Protein AF-A0A2N8NC04-F1 (afdb_monomer_lite)

Radius of gyration: 15.78 Å; chains: 1; bounding box: 38×26×49 Å

Foldseek 3Di:
DDDPPDDQDPWAAQLLCVLLVLCVVVVHQLVRLCVQLVNPSVQNVCSVQQQHHCDLSNLVSNCRRRVPHSVVSVVSSVSNVVNLVVVPVDPLSSNLCNHGSDRVPDPPDDDPPVNSDDD

Sequence (119 aa):
METKKEYLSPVVIHPGYNVREWLEENEMTAAELARRSGLPEASIRRIADGWEDITPAVAAALERATNMPADFLLRAQQLYEEDLERLYDDKSARHFARLTGQVWIMRGRPVPKAELAPA

Structure (mmCIF, N/CA/C/O backbone):
data_AF-A0A2N8NC04-F1
#
_entry.id   AF-A0A2N8NC04-F1
#
loop_
_atom_site.group_PDB
_atom_site.id
_atom_site.type_symbol
_atom_site.label_atom_id
_atom_site.label_alt_id
_atom_site.label_comp_id
_atom_site.label_asym_id
_atom_site.label_entity_id
_atom_site.label_seq_id
_atom_site.pdbx_PDB_ins_code
_atom_site.Cartn_x
_atom_site.Cartn_y
_atom_site.Cartn_z
_atom_site.occupancy
_atom_site.B_iso_or_equiv
_atom_site.auth_seq_id
_atom_site.auth_comp_id
_atom_site.auth_asym_id
_atom_site.auth_atom_id
_atom_site.pdbx_PDB_model_num
ATOM 1 N N . MET A 1 1 ? -13.545 8.573 -35.946 1.00 49.28 1 MET A N 1
ATOM 2 C CA . MET A 1 1 ? -13.424 7.918 -34.629 1.00 49.28 1 MET A CA 1
ATOM 3 C C . MET A 1 1 ? -12.050 8.252 -34.104 1.00 49.28 1 MET A C 1
ATOM 5 O O . MET A 1 1 ? -11.071 7.946 -34.771 1.00 49.28 1 MET A O 1
ATOM 9 N N . GLU A 1 2 ? -11.985 8.981 -32.999 1.00 60.09 2 GLU A N 1
ATOM 10 C CA . GLU A 1 2 ? -10.723 9.360 -32.375 1.00 60.09 2 GLU A CA 1
ATOM 11 C C . GLU A 1 2 ? -10.144 8.111 -31.703 1.00 60.09 2 GLU A C 1
ATOM 13 O O . GLU A 1 2 ? -10.749 7.541 -30.796 1.00 60.09 2 GLU A O 1
ATOM 18 N N . THR A 1 3 ? -9.024 7.606 -32.214 1.00 58.06 3 THR A N 1
ATOM 19 C CA . THR A 1 3 ? -8.304 6.501 -31.582 1.00 58.06 3 THR A CA 1
ATOM 20 C C . THR A 1 3 ? -7.738 7.028 -30.270 1.00 58.06 3 THR A C 1
ATOM 22 O O . THR A 1 3 ? -6.753 7.771 -30.282 1.00 58.06 3 THR A O 1
ATOM 25 N N . LYS A 1 4 ? -8.379 6.696 -29.145 1.00 65.94 4 LYS A N 1
ATOM 26 C CA . LYS A 1 4 ? -7.853 6.999 -27.813 1.00 65.94 4 LYS A CA 1
ATOM 27 C C . LYS A 1 4 ? -6.456 6.383 -27.732 1.00 65.94 4 LYS A C 1
ATOM 29 O O . LYS A 1 4 ? -6.327 5.163 -27.767 1.00 65.94 4 LYS A O 1
ATOM 34 N N . LYS A 1 5 ? -5.414 7.216 -27.701 1.00 69.19 5 LYS A N 1
ATOM 35 C CA . LYS A 1 5 ? -4.052 6.731 -27.468 1.00 69.19 5 LYS A CA 1
ATOM 36 C C . LYS A 1 5 ? -4.030 6.107 -26.077 1.00 69.19 5 LYS A C 1
ATOM 38 O O . LYS A 1 5 ? -4.391 6.775 -25.108 1.00 69.19 5 LYS A O 1
ATOM 43 N N . GLU A 1 6 ? -3.652 4.838 -25.992 1.00 76.56 6 GLU A N 1
ATOM 44 C CA . GLU A 1 6 ? -3.378 4.207 -24.706 1.00 76.56 6 GLU A CA 1
ATOM 45 C C . GLU A 1 6 ? -2.183 4.918 -24.070 1.00 76.56 6 GLU A C 1
ATOM 47 O O . GLU A 1 6 ? -1.135 5.098 -24.694 1.00 76.56 6 GLU A O 1
ATOM 52 N N . TYR A 1 7 ? -2.380 5.405 -22.849 1.00 77.56 7 TYR A N 1
ATOM 53 C CA . TYR A 1 7 ? -1.307 5.975 -22.053 1.00 77.56 7 TYR A CA 1
ATOM 54 C C . TYR A 1 7 ? -0.605 4.836 -21.320 1.00 77.56 7 TYR A C 1
ATOM 56 O O . TYR A 1 7 ? -1.251 4.095 -20.585 1.00 77.56 7 TYR A O 1
ATOM 64 N N . LEU A 1 8 ? 0.707 4.719 -21.513 1.00 80.94 8 LEU A N 1
ATOM 65 C CA . LEU A 1 8 ? 1.559 3.775 -20.797 1.00 80.94 8 LEU A CA 1
ATOM 66 C C . LEU A 1 8 ? 2.469 4.566 -19.860 1.00 80.94 8 LEU A C 1
ATOM 68 O O . LEU A 1 8 ? 3.195 5.456 -20.312 1.00 80.94 8 LEU A O 1
ATOM 72 N N . SER A 1 9 ? 2.434 4.251 -18.567 1.00 80.19 9 SER A N 1
ATOM 73 C CA . SER A 1 9 ? 3.237 4.960 -17.571 1.00 80.19 9 SER A CA 1
ATOM 74 C C . SER A 1 9 ? 4.741 4.713 -17.794 1.00 80.19 9 SER A C 1
ATOM 76 O O . SER A 1 9 ? 5.166 3.579 -18.011 1.00 80.19 9 SER A O 1
ATOM 78 N N . PRO A 1 10 ? 5.620 5.721 -17.732 1.00 82.31 10 PRO A N 1
ATOM 79 C CA . PRO A 1 10 ? 7.064 5.482 -17.783 1.00 82.31 10 PRO A CA 1
ATOM 80 C C . PRO A 1 10 ? 7.630 4.944 -16.456 1.00 82.31 10 PRO A C 1
ATOM 82 O O . PRO A 1 10 ? 8.809 4.605 -16.396 1.00 82.31 10 PRO A O 1
ATOM 85 N N . VAL A 1 11 ? 6.818 4.898 -15.396 1.00 80.81 11 VAL A N 1
ATOM 86 C CA . VAL A 1 11 ? 7.218 4.515 -14.036 1.00 80.81 11 VAL A CA 1
ATOM 87 C C . VAL A 1 11 ? 6.205 3.558 -13.421 1.00 80.81 11 VAL A C 1
ATOM 89 O O . VAL A 1 11 ? 5.036 3.559 -13.794 1.00 80.81 11 VAL A O 1
ATOM 92 N N . VAL A 1 12 ? 6.644 2.775 -12.441 1.00 84.81 12 VAL A N 1
ATOM 93 C CA . VAL A 1 12 ? 5.764 1.910 -11.653 1.00 84.81 12 VAL A CA 1
ATOM 94 C C . VAL A 1 12 ? 5.361 2.639 -10.369 1.00 84.81 12 VAL A C 1
ATOM 96 O O . VAL A 1 12 ? 6.229 3.129 -9.644 1.00 84.81 12 VAL A O 1
ATOM 99 N N . ILE A 1 13 ? 4.061 2.701 -10.072 1.00 88.31 13 ILE A N 1
ATOM 100 C CA . ILE A 1 13 ? 3.524 3.354 -8.868 1.00 88.31 13 ILE A CA 1
ATOM 101 C C . ILE A 1 13 ? 2.707 2.336 -8.076 1.00 88.31 13 ILE A C 1
ATOM 103 O O . ILE A 1 13 ? 1.652 1.906 -8.528 1.00 88.31 13 ILE A O 1
ATOM 107 N N . HIS A 1 14 ? 3.188 1.957 -6.891 1.00 93.31 14 HIS A N 1
ATOM 108 C CA . HIS A 1 14 ? 2.452 1.056 -6.006 1.00 93.31 14 HIS A CA 1
ATOM 109 C C . HIS A 1 14 ? 1.221 1.775 -5.414 1.00 93.31 14 HIS A C 1
ATOM 111 O O . HIS A 1 14 ? 1.356 2.905 -4.930 1.00 93.31 14 HIS A O 1
ATOM 117 N N . PRO A 1 15 ? 0.028 1.148 -5.376 1.00 95.19 15 PRO A N 1
ATOM 118 C CA . PRO A 1 15 ? -1.200 1.795 -4.895 1.00 95.19 15 PRO A CA 1
ATOM 119 C C . PRO A 1 15 ? -1.173 2.128 -3.399 1.00 95.19 15 PRO A C 1
ATOM 121 O O . PRO A 1 15 ? -1.953 2.955 -2.935 1.00 95.19 15 PRO A O 1
ATOM 124 N N . GLY A 1 16 ? -0.237 1.544 -2.657 1.00 95.75 16 GLY A N 1
ATOM 125 C CA . GLY A 1 16 ? 0.128 1.925 -1.296 1.00 95.75 16 GLY A CA 1
ATOM 126 C C . GLY A 1 16 ? 0.459 3.405 -1.105 1.00 95.75 16 GLY A C 1
ATOM 127 O O . GLY A 1 16 ? 0.222 3.937 -0.024 1.00 95.75 16 GLY A O 1
ATOM 128 N N . TYR A 1 17 ? 0.896 4.097 -2.164 1.00 95.19 17 TYR A N 1
ATOM 129 C CA . TYR A 1 17 ? 1.041 5.552 -2.149 1.00 95.19 17 TYR A CA 1
ATOM 130 C C . TYR A 1 17 ? -0.273 6.255 -1.768 1.00 95.19 17 TYR A C 1
ATOM 132 O O . TYR A 1 17 ? -0.254 7.151 -0.936 1.00 95.19 17 TYR A O 1
ATOM 140 N N . ASN A 1 18 ? -1.426 5.778 -2.255 1.00 96.62 18 ASN A N 1
ATOM 141 C CA . ASN A 1 18 ? -2.736 6.327 -1.876 1.00 96.62 18 ASN A CA 1
ATOM 142 C C . ASN A 1 18 ? -3.024 6.148 -0.376 1.00 96.62 18 ASN A C 1
ATOM 144 O O . ASN A 1 18 ? -3.641 7.004 0.247 1.00 96.62 18 ASN A O 1
ATOM 148 N N . VAL A 1 19 ? -2.576 5.036 0.217 1.00 97.44 19 VAL A N 1
ATOM 149 C CA . VAL A 1 19 ? -2.732 4.785 1.659 1.00 97.44 19 VAL A CA 1
ATOM 150 C C . VAL A 1 19 ? -1.840 5.724 2.466 1.00 97.44 19 VAL A C 1
ATOM 152 O O . VAL A 1 19 ? -2.279 6.236 3.493 1.00 97.44 19 VAL A O 1
ATOM 155 N N . ARG A 1 20 ? -0.610 5.974 2.001 1.00 97.38 20 ARG A N 1
ATOM 156 C CA . ARG A 1 20 ? 0.307 6.930 2.628 1.00 97.38 20 ARG A CA 1
ATOM 157 C C . ARG A 1 20 ? -0.232 8.357 2.565 1.00 97.38 20 ARG A C 1
ATOM 159 O O . ARG A 1 20 ? -0.345 8.979 3.612 1.00 97.38 20 ARG A O 1
ATOM 166 N N . GLU A 1 21 ? -0.610 8.828 1.379 1.00 97.31 21 GLU A N 1
ATOM 167 C CA . GLU A 1 21 ? -1.190 10.165 1.190 1.00 97.31 21 GLU A CA 1
ATOM 168 C C . GLU A 1 21 ? -2.415 10.348 2.087 1.00 97.31 21 GLU A C 1
ATOM 170 O O . GLU A 1 21 ? -2.501 11.321 2.823 1.00 97.31 21 GLU A O 1
ATOM 175 N N . TRP A 1 22 ? -3.309 9.355 2.142 1.00 97.94 22 TRP A N 1
ATOM 176 C CA . TRP A 1 22 ? -4.476 9.425 3.018 1.00 97.94 22 TRP A CA 1
ATOM 177 C C . TRP A 1 22 ? -4.100 9.534 4.505 1.00 97.94 22 TRP A C 1
ATOM 179 O O . TRP A 1 22 ? -4.726 10.300 5.238 1.00 97.94 22 TRP A O 1
ATOM 189 N N . LEU A 1 23 ? -3.092 8.785 4.974 1.00 98.31 23 LEU A N 1
ATOM 190 C CA . LEU A 1 23 ? -2.600 8.891 6.355 1.00 98.31 23 LEU A CA 1
ATOM 191 C C . LEU A 1 23 ? -2.045 10.293 6.645 1.00 98.31 23 LEU A C 1
ATOM 193 O O . LEU A 1 23 ? -2.333 10.844 7.705 1.00 98.31 23 LEU A O 1
ATOM 197 N N . GLU A 1 24 ? -1.283 10.864 5.714 1.00 97.94 24 GLU A N 1
ATOM 198 C CA . GLU A 1 24 ? -0.688 12.198 5.839 1.00 97.94 24 GLU A CA 1
ATOM 199 C C . GLU A 1 24 ? -1.757 13.303 5.820 1.00 97.94 24 GLU A C 1
ATOM 201 O O . GLU A 1 24 ? -1.797 14.126 6.733 1.00 97.94 24 GLU A O 1
ATOM 206 N N . GLU A 1 25 ? -2.678 13.274 4.854 1.00 98.12 25 GLU A N 1
ATOM 207 C CA . GLU A 1 25 ? -3.771 14.247 4.706 1.00 98.12 25 GLU A CA 1
ATOM 208 C C . GLU A 1 25 ? -4.735 14.259 5.900 1.00 98.12 25 GLU A C 1
ATOM 210 O O . GLU A 1 25 ? -5.299 15.300 6.236 1.00 98.12 25 GLU A O 1
ATOM 215 N N . ASN A 1 26 ? -4.937 13.106 6.543 1.00 97.62 26 ASN A N 1
ATOM 216 C CA . ASN A 1 26 ? -5.824 12.976 7.701 1.00 97.62 26 ASN A CA 1
ATOM 217 C C . ASN A 1 26 ? -5.080 13.095 9.041 1.00 97.62 26 ASN A C 1
ATOM 219 O O . ASN A 1 26 ? -5.702 12.900 10.086 1.00 97.62 26 ASN A O 1
ATOM 223 N N . GLU A 1 27 ? -3.769 13.368 9.032 1.00 97.88 27 GLU A N 1
ATOM 224 C CA . GLU A 1 27 ? -2.907 13.385 10.227 1.00 97.88 27 GLU A CA 1
ATOM 225 C C . GLU A 1 27 ? -3.045 12.099 11.074 1.00 97.88 27 GLU A C 1
ATOM 227 O 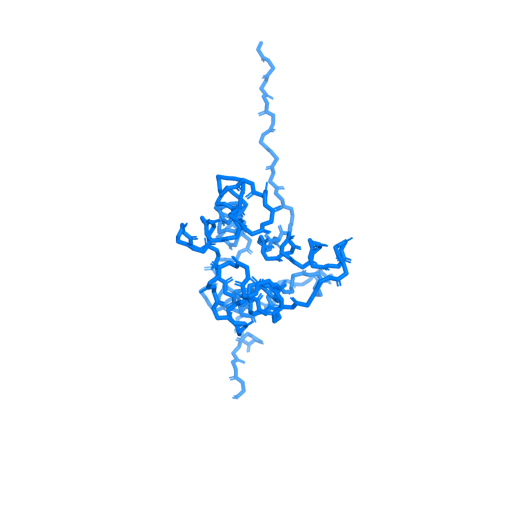O . GLU A 1 27 ? -3.014 12.101 12.309 1.00 97.88 27 GLU A O 1
ATOM 232 N N . MET A 1 28 ? -3.229 10.962 10.400 1.00 97.38 28 MET A N 1
ATOM 233 C CA . MET A 1 28 ? -3.518 9.672 11.011 1.00 97.38 28 MET A CA 1
ATOM 234 C C . MET A 1 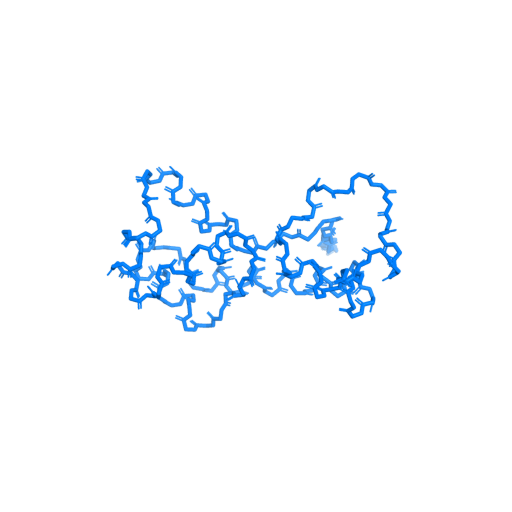28 ? -2.299 8.759 11.040 1.00 97.38 28 MET A C 1
ATOM 236 O O . MET A 1 28 ? -1.511 8.662 10.105 1.00 97.38 28 MET A O 1
ATOM 240 N N . THR A 1 29 ? -2.173 8.002 12.128 1.00 98.38 29 THR A N 1
ATOM 241 C CA . THR A 1 29 ? -1.127 6.982 12.256 1.00 98.38 29 THR A CA 1
ATOM 242 C C . THR A 1 29 ? -1.586 5.643 11.680 1.00 98.38 29 THR A C 1
ATOM 244 O O . THR A 1 29 ? -2.774 5.313 11.709 1.00 98.38 29 THR A O 1
ATOM 247 N N . ALA A 1 30 ? -0.636 4.802 11.254 1.00 98.25 30 ALA A N 1
ATOM 248 C CA . ALA A 1 30 ? -0.927 3.423 10.850 1.00 98.25 30 ALA A CA 1
ATOM 249 C C . ALA A 1 30 ? -1.654 2.628 11.954 1.00 98.25 30 ALA A C 1
ATOM 251 O O . ALA A 1 30 ? -2.535 1.826 11.657 1.00 98.25 30 ALA A O 1
ATOM 252 N N . ALA A 1 31 ? -1.328 2.886 13.227 1.00 98.50 31 ALA A N 1
ATOM 253 C CA . ALA A 1 31 ? -1.978 2.263 14.380 1.00 98.50 31 ALA A CA 1
ATOM 254 C C . ALA A 1 31 ? -3.464 2.633 14.484 1.00 98.50 31 ALA A C 1
ATOM 256 O O . ALA A 1 31 ? -4.300 1.801 14.830 1.00 98.50 31 ALA A O 1
ATOM 257 N N . GLU A 1 32 ? -3.805 3.884 14.185 1.00 98.38 32 GLU A N 1
ATOM 258 C CA . GLU A 1 32 ? -5.194 4.332 14.162 1.00 98.38 32 GLU A CA 1
ATOM 259 C C . GLU A 1 32 ? -5.953 3.734 12.973 1.00 98.38 32 GLU A C 1
ATOM 261 O O . GLU A 1 32 ? -7.051 3.206 13.152 1.00 98.38 32 GLU A O 1
ATOM 266 N N . LEU A 1 33 ? -5.361 3.731 11.775 1.00 98.31 33 LEU A N 1
ATOM 267 C CA . LEU A 1 33 ? -5.993 3.104 10.613 1.00 98.31 33 LEU A CA 1
ATOM 268 C C . LEU A 1 33 ? -6.175 1.585 10.803 1.00 98.31 33 LEU A C 1
ATOM 270 O O . LEU A 1 33 ? -7.176 1.023 10.354 1.00 98.31 33 LEU A O 1
ATOM 274 N N . ALA A 1 34 ? -5.269 0.920 11.527 1.00 98.44 34 ALA A N 1
ATOM 275 C CA . ALA A 1 34 ? -5.387 -0.495 11.890 1.00 98.44 34 ALA A CA 1
ATOM 276 C C . ALA A 1 34 ? -6.645 -0.758 12.716 1.00 98.44 34 ALA A C 1
ATOM 278 O O . ALA A 1 34 ? -7.430 -1.652 12.399 1.00 98.44 34 ALA A O 1
ATOM 279 N N . ARG A 1 35 ? -6.890 0.083 13.730 1.00 98.19 35 ARG A N 1
ATOM 280 C CA . ARG A 1 35 ? -8.093 -0.003 14.568 1.00 98.19 35 ARG A CA 1
ATOM 281 C C . ARG A 1 35 ? -9.381 0.177 13.764 1.00 98.19 35 ARG A C 1
ATOM 283 O O . ARG A 1 35 ? -10.358 -0.505 14.053 1.00 98.19 35 ARG A O 1
ATOM 290 N N . ARG A 1 36 ? -9.387 1.064 12.762 1.00 97.25 36 ARG A N 1
ATOM 291 C CA . ARG A 1 36 ? -10.576 1.341 11.932 1.00 97.25 36 ARG A CA 1
ATOM 292 C C . ARG A 1 36 ? -10.843 0.275 10.870 1.00 97.25 36 ARG A C 1
ATOM 294 O O . ARG A 1 36 ? -11.991 -0.087 10.644 1.00 97.25 36 ARG A O 1
ATOM 301 N N . SER A 1 37 ? -9.794 -0.218 10.215 1.00 97.25 37 SER A N 1
ATOM 302 C CA . SER A 1 37 ? -9.905 -1.184 9.109 1.00 97.25 37 SER A CA 1
ATOM 303 C C . SER A 1 37 ? -9.997 -2.642 9.573 1.00 97.25 37 SER A C 1
ATOM 305 O O . SER A 1 37 ? -10.522 -3.489 8.847 1.00 97.25 37 SER A O 1
ATOM 307 N N . GLY A 1 38 ? -9.488 -2.946 10.773 1.00 97.94 38 GLY A N 1
ATOM 308 C CA . GLY A 1 38 ? -9.294 -4.313 11.260 1.00 97.94 38 GLY A CA 1
ATOM 309 C C . GLY A 1 38 ? -8.062 -5.009 10.669 1.00 97.94 38 GLY A C 1
ATOM 310 O O . GLY A 1 38 ? -7.851 -6.194 10.926 1.00 97.94 38 GLY A O 1
ATOM 311 N N . LEU A 1 39 ? -7.247 -4.299 9.881 1.00 98.31 39 LEU A N 1
ATOM 312 C CA . LEU A 1 39 ? -5.986 -4.815 9.354 1.00 98.31 39 LEU A CA 1
ATOM 313 C C . LEU A 1 39 ? -4.881 -4.746 10.418 1.00 98.31 39 LEU A C 1
ATOM 315 O O . LEU A 1 39 ? -4.875 -3.830 11.244 1.00 98.31 39 LEU A O 1
ATOM 319 N N . PRO A 1 40 ? -3.891 -5.657 10.387 1.00 98.44 40 PRO A N 1
ATOM 320 C CA . PRO A 1 40 ? -2.701 -5.518 11.213 1.00 98.44 40 PRO A CA 1
ATOM 321 C C . PRO A 1 40 ? -1.977 -4.200 10.915 1.00 98.44 40 PRO A C 1
ATOM 323 O O . PRO A 1 40 ? -1.723 -3.869 9.759 1.00 98.44 40 PRO A O 1
ATOM 326 N N . GLU A 1 41 ? -1.543 -3.487 11.952 1.00 98.38 41 GLU A N 1
ATOM 327 C CA . GLU A 1 41 ? -0.777 -2.239 11.810 1.00 98.38 41 GLU A CA 1
ATOM 328 C C . GLU A 1 41 ? 0.483 -2.413 10.947 1.00 98.38 41 GLU A C 1
ATOM 330 O O . GLU A 1 41 ? 0.836 -1.543 10.153 1.00 98.38 41 GLU A O 1
ATOM 335 N N . ALA A 1 42 ? 1.139 -3.572 11.056 1.00 96.44 42 ALA A N 1
ATOM 336 C CA . ALA A 1 42 ? 2.285 -3.919 10.222 1.00 96.44 42 ALA A CA 1
ATOM 337 C C . ALA A 1 42 ? 1.919 -4.068 8.735 1.00 96.44 42 ALA A C 1
ATOM 339 O O . ALA A 1 42 ? 2.728 -3.706 7.889 1.00 96.44 42 ALA A O 1
ATOM 340 N N . SER A 1 43 ? 0.720 -4.570 8.420 1.00 96.81 43 SER A N 1
ATOM 341 C CA . SER A 1 43 ? 0.229 -4.665 7.038 1.00 96.81 43 SER A CA 1
ATOM 342 C C . SER A 1 43 ? -0.025 -3.269 6.473 1.00 96.81 43 SER A C 1
ATOM 344 O O . SER A 1 43 ? 0.494 -2.950 5.413 1.00 96.81 43 SER A O 1
ATOM 346 N N . ILE A 1 44 ? -0.674 -2.373 7.228 1.00 98.19 44 ILE A N 1
ATOM 347 C CA . ILE A 1 44 ? -0.871 -0.976 6.797 1.00 98.19 44 ILE A CA 1
ATOM 348 C C . ILE A 1 44 ? 0.456 -0.273 6.516 1.00 98.19 44 ILE A C 1
ATOM 350 O O . ILE A 1 44 ? 0.574 0.388 5.489 1.00 98.19 44 ILE A O 1
ATOM 354 N N . ARG A 1 45 ? 1.459 -0.429 7.394 1.00 95.06 45 ARG A N 1
ATOM 355 C CA . ARG A 1 45 ? 2.799 0.130 7.153 1.00 95.06 45 ARG A CA 1
ATOM 356 C C . ARG A 1 45 ? 3.409 -0.416 5.868 1.00 95.06 45 ARG A C 1
ATOM 358 O O . ARG A 1 45 ? 3.790 0.364 5.011 1.00 95.06 45 ARG A O 1
ATOM 365 N N . ARG A 1 46 ? 3.439 -1.742 5.705 1.00 93.06 46 ARG A N 1
ATOM 366 C CA . ARG A 1 46 ? 4.007 -2.371 4.506 1.00 93.06 46 ARG A CA 1
ATOM 367 C C . ARG A 1 46 ? 3.271 -1.973 3.235 1.00 93.06 46 ARG A C 1
ATOM 369 O O . ARG A 1 46 ? 3.927 -1.725 2.235 1.00 93.06 46 ARG A O 1
ATOM 376 N N . ILE A 1 47 ? 1.946 -1.856 3.269 1.00 95.44 47 ILE A N 1
ATOM 377 C CA . ILE A 1 47 ? 1.166 -1.356 2.136 1.00 95.44 47 ILE A CA 1
ATOM 378 C C . ILE A 1 47 ? 1.569 0.087 1.836 1.00 95.44 47 ILE A C 1
ATOM 380 O O . ILE A 1 47 ? 1.939 0.374 0.704 1.00 95.44 47 ILE A O 1
ATOM 384 N N . ALA A 1 48 ? 1.558 0.980 2.832 1.00 94.81 48 ALA A N 1
ATOM 385 C CA . ALA A 1 48 ? 1.943 2.385 2.663 1.00 94.81 48 ALA A CA 1
ATOM 386 C C . ALA A 1 48 ? 3.390 2.548 2.160 1.00 94.81 48 ALA A C 1
ATOM 388 O O . ALA A 1 48 ? 3.683 3.477 1.409 1.00 94.81 48 ALA A O 1
ATOM 389 N N . ASP A 1 49 ? 4.275 1.621 2.530 1.00 88.44 49 ASP A N 1
ATOM 390 C CA . ASP A 1 49 ? 5.667 1.543 2.078 1.00 88.44 49 ASP A CA 1
ATOM 391 C C . ASP A 1 49 ? 5.850 0.854 0.722 1.00 88.44 49 ASP A C 1
ATOM 393 O O . ASP A 1 49 ? 6.928 0.917 0.135 1.00 88.44 49 ASP A O 1
ATOM 397 N N . GLY A 1 50 ? 4.782 0.269 0.184 1.00 87.19 50 GLY A N 1
ATOM 398 C CA . GLY A 1 50 ? 4.765 -0.421 -1.098 1.00 87.19 50 GLY A CA 1
ATOM 399 C C . GLY A 1 50 ? 5.443 -1.785 -1.094 1.00 87.19 50 GLY A C 1
ATOM 400 O O . GLY A 1 50 ? 5.950 -2.199 -2.128 1.00 87.19 50 GLY A O 1
ATOM 401 N N . TRP A 1 51 ? 5.484 -2.444 0.066 1.00 87.31 51 TRP A N 1
ATOM 402 C CA . TRP A 1 51 ? 6.059 -3.775 0.296 1.00 87.31 51 TRP A CA 1
ATOM 403 C C . TRP A 1 51 ? 5.004 -4.888 0.336 1.00 87.31 51 TRP A C 1
ATOM 405 O O . TRP A 1 51 ? 5.347 -6.069 0.368 1.00 87.31 51 TRP A O 1
ATOM 415 N N . GLU A 1 52 ? 3.725 -4.525 0.421 1.00 91.75 52 GLU A N 1
ATOM 416 C CA . GLU A 1 52 ? 2.599 -5.454 0.476 1.00 91.75 52 GLU A CA 1
ATOM 417 C C . GLU A 1 52 ? 1.498 -4.981 -0.475 1.00 91.75 52 GLU A C 1
ATOM 419 O O . GLU A 1 52 ? 1.055 -3.833 -0.399 1.00 91.75 52 GLU A O 1
ATOM 424 N N . ASP A 1 53 ? 1.067 -5.889 -1.350 1.00 95.06 53 ASP A N 1
ATOM 425 C CA . ASP A 1 53 ? 0.038 -5.640 -2.355 1.00 95.06 53 ASP A CA 1
ATOM 426 C C . ASP A 1 53 ? -1.344 -5.419 -1.719 1.00 95.06 53 ASP A C 1
ATOM 428 O O . ASP A 1 53 ? -1.694 -5.987 -0.676 1.00 95.06 53 ASP A O 1
ATOM 432 N N . ILE A 1 54 ? -2.193 -4.651 -2.403 1.00 97.62 54 ILE A N 1
ATOM 433 C CA . ILE A 1 54 ? -3.588 -4.468 -1.997 1.00 97.62 54 ILE A CA 1
ATOM 434 C C . ILE A 1 54 ? -4.448 -5.593 -2.588 1.00 97.62 54 ILE A C 1
ATOM 436 O O . ILE A 1 54 ? -4.894 -5.540 -3.731 1.00 97.62 54 ILE A O 1
ATOM 440 N N . THR A 1 55 ? -4.723 -6.617 -1.779 1.00 98.25 55 THR A N 1
ATOM 441 C CA . THR A 1 55 ? -5.666 -7.698 -2.129 1.00 98.25 55 THR A CA 1
ATOM 442 C C . THR A 1 55 ? -7.132 -7.238 -2.034 1.00 98.25 55 THR A C 1
ATOM 444 O O . THR A 1 55 ? -7.414 -6.253 -1.350 1.00 98.25 55 THR A O 1
ATOM 447 N N . PRO A 1 56 ? -8.116 -7.969 -2.605 1.00 98.62 56 PRO A N 1
ATOM 448 C CA . PRO A 1 56 ? -9.539 -7.626 -2.465 1.00 98.62 56 PRO A CA 1
ATOM 449 C C . PRO A 1 56 ? -10.018 -7.497 -1.013 1.00 98.62 56 PRO A C 1
ATOM 451 O O . PRO A 1 56 ? -10.789 -6.596 -0.685 1.00 98.62 56 PRO A O 1
ATOM 454 N N . ALA A 1 57 ? -9.527 -8.361 -0.120 1.00 98.44 57 ALA A N 1
ATOM 455 C CA . ALA A 1 57 ? -9.861 -8.298 1.301 1.00 98.44 57 ALA A CA 1
ATOM 456 C C . ALA A 1 57 ? -9.293 -7.032 1.967 1.00 98.44 57 ALA A C 1
ATOM 458 O O . ALA A 1 57 ? -9.980 -6.391 2.765 1.00 98.44 57 ALA A O 1
ATOM 459 N N . VAL A 1 58 ? -8.061 -6.657 1.609 1.00 98.56 58 VAL A N 1
ATOM 460 C CA . VAL A 1 58 ? -7.405 -5.429 2.079 1.00 98.56 58 VAL A CA 1
ATOM 461 C C . VAL A 1 58 ? -8.115 -4.194 1.525 1.00 98.56 58 VAL A C 1
ATOM 463 O O . VAL A 1 58 ? -8.426 -3.294 2.298 1.00 98.56 58 VAL A O 1
ATOM 466 N N . ALA A 1 59 ? -8.445 -4.164 0.231 1.00 98.69 59 ALA A N 1
ATOM 467 C CA . ALA A 1 59 ? -9.165 -3.059 -0.404 1.00 98.69 59 ALA A CA 1
ATOM 468 C C . ALA A 1 59 ? -10.517 -2.800 0.275 1.00 98.69 59 ALA A C 1
ATOM 470 O O . ALA A 1 59 ? -10.809 -1.668 0.648 1.00 98.69 59 ALA A O 1
ATOM 471 N N . ALA A 1 60 ? -11.301 -3.854 0.530 1.00 98.75 60 ALA A N 1
ATOM 472 C CA . ALA A 1 60 ? -12.571 -3.736 1.244 1.00 98.75 60 ALA A CA 1
ATOM 473 C C . ALA A 1 60 ? -12.391 -3.244 2.693 1.00 98.75 60 ALA A C 1
ATOM 475 O O . ALA A 1 60 ? -13.245 -2.535 3.226 1.00 98.75 60 ALA A O 1
ATOM 476 N N . ALA A 1 61 ? -11.305 -3.636 3.368 1.00 98.62 61 ALA A N 1
ATOM 477 C CA . ALA A 1 61 ? -11.000 -3.167 4.719 1.00 98.62 61 ALA A CA 1
ATOM 478 C C . ALA A 1 61 ? -10.572 -1.696 4.756 1.00 98.62 61 ALA A C 1
ATOM 480 O O . ALA A 1 61 ? -10.999 -0.962 5.648 1.00 98.62 61 ALA A O 1
ATOM 481 N N . LEU A 1 62 ? -9.773 -1.266 3.778 1.00 98.56 62 LEU A N 1
ATOM 482 C CA . LEU A 1 62 ? -9.389 0.130 3.607 1.00 98.56 62 LEU A CA 1
ATOM 483 C C . LEU A 1 62 ? -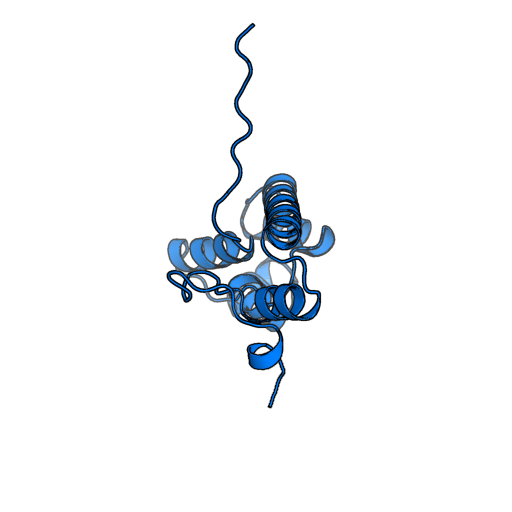10.605 0.989 3.263 1.00 98.56 62 LEU A C 1
ATOM 485 O O . LEU A 1 62 ? -10.811 1.993 3.930 1.00 98.56 62 LEU A O 1
ATOM 489 N N . GLU A 1 63 ? -11.460 0.564 2.331 1.00 98.56 63 GLU A N 1
ATOM 490 C CA . GLU A 1 63 ? -12.677 1.294 1.947 1.00 98.56 63 GLU A CA 1
ATOM 491 C C . GLU A 1 63 ? -13.563 1.622 3.154 1.00 98.56 63 GLU A C 1
ATOM 493 O O . GLU A 1 63 ? -13.951 2.774 3.344 1.00 98.56 63 GLU A O 1
ATOM 498 N N . ARG A 1 64 ? -13.805 0.645 4.039 1.00 97.75 64 ARG A N 1
ATOM 499 C CA . ARG A 1 64 ? -14.581 0.866 5.273 1.00 97.75 64 ARG A CA 1
ATOM 500 C C . ARG A 1 64 ? -13.959 1.899 6.216 1.00 97.75 64 ARG A C 1
ATOM 502 O O . ARG A 1 64 ? -14.683 2.504 7.000 1.00 97.75 64 ARG A O 1
ATOM 509 N N . ALA A 1 65 ? -12.638 2.065 6.186 1.00 97.94 65 ALA A N 1
ATOM 510 C CA . ALA A 1 65 ? -11.905 2.927 7.109 1.00 97.94 65 ALA A CA 1
ATOM 511 C C . ALA A 1 65 ? -11.564 4.311 6.532 1.00 97.94 65 ALA A C 1
ATOM 513 O O . ALA A 1 65 ? -11.421 5.260 7.303 1.00 97.94 65 ALA A O 1
ATOM 514 N N . THR A 1 66 ? -11.419 4.416 5.209 1.00 97.38 66 THR A N 1
ATOM 515 C CA . THR A 1 66 ? -10.911 5.608 4.510 1.00 97.38 66 THR A CA 1
ATOM 516 C C . THR A 1 66 ? -11.908 6.224 3.537 1.00 97.38 66 THR A C 1
ATOM 518 O O . THR A 1 66 ? -11.694 7.349 3.089 1.00 97.38 66 THR A O 1
ATOM 521 N N . ASN A 1 67 ? -12.982 5.502 3.196 1.00 97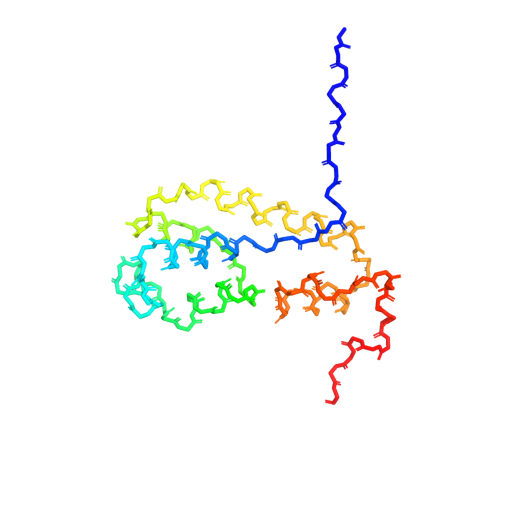.31 67 ASN A N 1
ATOM 522 C CA . ASN A 1 67 ? -13.929 5.846 2.136 1.00 97.31 67 ASN A CA 1
ATOM 523 C C . ASN A 1 67 ? -13.301 5.907 0.723 1.00 97.31 67 ASN A C 1
ATOM 525 O O . ASN A 1 67 ? -13.940 6.382 -0.216 1.00 97.31 67 ASN A O 1
ATOM 529 N N . MET A 1 68 ? -12.063 5.420 0.547 1.00 97.50 68 MET A N 1
ATOM 530 C CA . MET A 1 68 ? -11.482 5.186 -0.779 1.00 97.50 68 MET A CA 1
ATOM 531 C C . MET A 1 68 ? -12.149 3.957 -1.410 1.00 97.50 68 MET A C 1
ATOM 533 O O . MET A 1 68 ? -12.080 2.889 -0.800 1.00 97.50 68 MET A O 1
ATOM 537 N N . PRO A 1 69 ? -12.746 4.055 -2.613 1.00 98.56 69 PRO A N 1
ATOM 538 C CA . PRO A 1 69 ? -13.430 2.917 -3.217 1.00 98.56 69 PRO A CA 1
ATOM 539 C C . PRO A 1 69 ? -12.500 1.711 -3.393 1.00 98.56 69 PRO A C 1
ATOM 541 O O . PRO A 1 69 ? -11.389 1.848 -3.916 1.00 98.56 69 PRO A O 1
ATOM 544 N N . ALA A 1 70 ? -12.961 0.518 -3.018 1.00 98.50 70 ALA A N 1
ATOM 545 C CA . ALA A 1 70 ? -12.173 -0.707 -3.151 1.00 98.50 70 ALA A CA 1
ATOM 546 C C . ALA A 1 70 ? -11.792 -0.967 -4.619 1.00 98.50 70 ALA A C 1
ATOM 548 O O . ALA A 1 70 ? -10.642 -1.288 -4.919 1.00 98.50 70 ALA A O 1
ATOM 549 N N . ASP A 1 71 ? -12.724 -0.724 -5.545 1.00 98.38 71 ASP A N 1
ATOM 550 C CA . ASP A 1 71 ? -12.501 -0.857 -6.989 1.00 98.38 71 ASP A CA 1
ATOM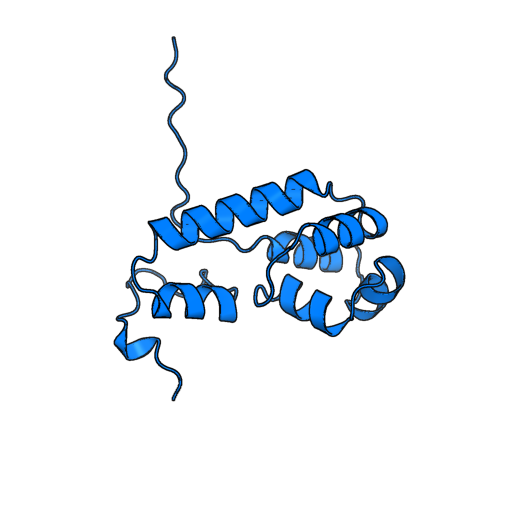 551 C C . ASP A 1 71 ? -11.420 0.096 -7.515 1.00 98.38 71 ASP A C 1
ATOM 553 O O . ASP A 1 71 ? -10.676 -0.250 -8.433 1.00 98.38 71 ASP A O 1
ATOM 557 N N . PHE A 1 72 ? -11.305 1.293 -6.929 1.00 98.25 72 PHE A N 1
ATOM 558 C CA . PHE A 1 72 ? -10.248 2.240 -7.282 1.00 98.25 72 PHE A CA 1
ATOM 559 C C . PHE A 1 72 ? -8.876 1.696 -6.871 1.00 98.25 72 PHE A C 1
ATOM 561 O O . PHE A 1 72 ? -7.961 1.660 -7.695 1.00 98.25 72 PHE A O 1
ATOM 568 N N . LEU A 1 73 ? -8.748 1.212 -5.632 1.00 98.19 73 LEU A N 1
ATOM 569 C CA . LEU A 1 73 ? -7.498 0.640 -5.126 1.00 98.19 73 LEU A CA 1
ATOM 570 C C . LEU A 1 73 ? -7.091 -0.618 -5.904 1.00 98.19 73 LEU A C 1
ATOM 572 O O . LEU A 1 73 ? -5.922 -0.773 -6.249 1.00 98.19 73 LEU A O 1
ATOM 576 N N . LEU A 1 74 ? -8.052 -1.485 -6.234 1.00 98.50 74 LEU A N 1
ATOM 577 C CA . LEU A 1 74 ? -7.802 -2.700 -7.012 1.00 98.50 74 LEU A CA 1
ATOM 578 C C . LEU A 1 74 ? -7.413 -2.394 -8.456 1.00 98.50 74 LEU A C 1
ATOM 580 O O . LEU A 1 74 ? -6.509 -3.028 -8.994 1.00 98.50 74 LEU A O 1
ATOM 584 N N . ARG A 1 75 ? -8.030 -1.386 -9.079 1.00 97.75 75 ARG A N 1
ATOM 585 C CA . ARG A 1 75 ? -7.601 -0.923 -10.401 1.00 97.75 75 ARG A CA 1
ATOM 586 C C . ARG A 1 75 ? -6.185 -0.350 -10.362 1.00 97.75 75 ARG A C 1
ATOM 588 O O . ARG A 1 75 ? -5.411 -0.599 -11.278 1.00 97.75 75 ARG A O 1
ATOM 595 N N . ALA A 1 76 ? -5.834 0.394 -9.316 1.00 96.19 76 ALA A N 1
ATOM 596 C CA . ALA A 1 76 ? -4.479 0.907 -9.148 1.00 96.19 76 ALA A CA 1
ATOM 597 C C . ALA A 1 76 ? -3.456 -0.226 -8.924 1.00 96.19 76 ALA A C 1
ATOM 599 O O . ALA A 1 76 ? -2.372 -0.178 -9.499 1.00 96.19 76 ALA A O 1
ATOM 600 N N . GLN A 1 77 ? -3.812 -1.272 -8.167 1.00 97.31 77 GLN A N 1
ATOM 601 C CA . GLN A 1 77 ? -3.001 -2.489 -8.025 1.00 97.31 77 GLN A CA 1
ATOM 602 C C . GLN A 1 77 ? -2.809 -3.207 -9.369 1.00 97.31 77 GLN A C 1
ATOM 604 O O . GLN A 1 77 ? -1.695 -3.601 -9.699 1.00 97.31 77 GLN A O 1
ATOM 609 N N . GLN A 1 78 ? -3.865 -3.327 -10.173 1.00 96.12 78 GLN A N 1
ATOM 610 C CA . GLN A 1 78 ? -3.774 -3.938 -11.498 1.00 96.12 78 GLN A CA 1
ATOM 611 C C . GLN A 1 78 ? -2.806 -3.166 -12.406 1.00 96.12 78 GLN A C 1
ATOM 613 O O . GLN A 1 78 ? -1.920 -3.760 -13.010 1.00 96.12 78 GLN A O 1
ATOM 618 N N . LEU A 1 79 ? -2.934 -1.836 -12.462 1.00 93.62 79 LEU A N 1
ATOM 619 C CA . LEU A 1 79 ? -2.037 -0.987 -13.254 1.00 93.62 79 LEU A CA 1
ATOM 620 C C . LEU A 1 79 ? -0.584 -1.091 -12.773 1.00 93.62 79 LEU A C 1
ATOM 622 O O . LEU A 1 79 ? 0.330 -1.156 -13.589 1.00 93.62 79 LEU A O 1
ATOM 626 N N . TYR A 1 80 ? -0.371 -1.157 -11.457 1.00 92.12 80 TYR A N 1
ATOM 627 C CA . TYR A 1 80 ? 0.944 -1.403 -10.871 1.00 92.12 80 TYR A CA 1
ATOM 628 C C . TYR A 1 80 ? 1.556 -2.722 -11.365 1.00 92.12 80 TYR A C 1
ATOM 630 O O . TYR A 1 80 ? 2.726 -2.753 -11.747 1.00 92.12 80 TYR A O 1
ATOM 638 N N . GLU A 1 81 ? 0.773 -3.799 -11.398 1.00 91.31 81 GLU A N 1
ATOM 639 C CA . GLU A 1 81 ? 1.219 -5.109 -11.880 1.00 91.31 81 GLU A CA 1
ATOM 640 C C . GLU A 1 81 ? 1.506 -5.111 -13.388 1.00 91.31 81 GLU A C 1
ATOM 642 O O . GLU A 1 81 ? 2.546 -5.620 -13.810 1.00 91.31 81 GLU A O 1
ATOM 647 N N . GLU A 1 82 ? 0.648 -4.483 -14.191 1.00 91.44 82 GLU A N 1
ATOM 648 C CA . GLU A 1 82 ? 0.841 -4.326 -15.638 1.00 91.44 82 GLU A CA 1
ATOM 649 C C . GLU A 1 82 ? 2.102 -3.501 -15.951 1.00 91.44 82 GLU A C 1
ATOM 651 O O . GLU A 1 82 ? 2.912 -3.870 -16.809 1.00 91.44 82 GLU A O 1
ATOM 656 N N . ASP A 1 83 ? 2.322 -2.408 -15.216 1.00 88.38 83 ASP A N 1
ATOM 657 C CA . ASP A 1 83 ? 3.510 -1.568 -15.355 1.00 88.38 83 ASP A CA 1
ATOM 658 C C . ASP A 1 83 ? 4.780 -2.301 -14.903 1.00 88.38 83 ASP A C 1
ATOM 660 O O . ASP A 1 83 ? 5.818 -2.175 -15.558 1.00 88.38 83 ASP A O 1
ATOM 664 N N . LEU A 1 84 ? 4.709 -3.106 -13.835 1.00 86.44 84 LEU A N 1
ATOM 665 C CA . LEU A 1 84 ? 5.809 -3.970 -13.402 1.00 86.44 84 LEU A CA 1
ATOM 666 C C . LEU A 1 84 ? 6.218 -4.957 -14.494 1.00 86.44 84 LEU A C 1
ATOM 668 O O . LEU A 1 84 ? 7.408 -5.121 -14.749 1.00 86.44 84 LEU A O 1
ATOM 672 N N . GLU A 1 85 ? 5.254 -5.633 -15.118 1.00 87.50 85 GLU A N 1
ATOM 673 C CA . GLU A 1 85 ? 5.528 -6.610 -16.175 1.00 87.50 85 GLU A CA 1
ATOM 674 C C . GLU A 1 85 ? 6.099 -5.956 -17.427 1.00 87.50 85 GLU A C 1
ATOM 676 O O . GLU A 1 85 ? 7.047 -6.469 -18.022 1.00 87.50 85 GLU A O 1
ATOM 681 N N . ARG A 1 86 ? 5.564 -4.795 -17.803 1.00 86.38 86 ARG A N 1
ATOM 682 C CA . ARG A 1 86 ? 6.009 -4.061 -18.985 1.00 86.38 86 ARG A CA 1
ATOM 683 C C . ARG A 1 86 ? 7.398 -3.445 -18.817 1.00 86.38 86 ARG A C 1
ATOM 685 O O . ARG A 1 86 ? 8.150 -3.386 -19.788 1.00 86.38 86 ARG A O 1
ATOM 692 N N . LEU A 1 87 ? 7.726 -2.936 -17.628 1.00 83.75 87 LEU A N 1
ATOM 693 C CA . LEU A 1 87 ? 8.989 -2.231 -17.372 1.00 83.75 87 LEU A CA 1
ATOM 694 C C . LEU A 1 87 ? 10.110 -3.156 -16.876 1.00 83.75 87 LEU A C 1
ATOM 696 O O . LEU A 1 87 ? 11.284 -2.819 -17.044 1.00 83.75 87 LEU A O 1
ATOM 700 N N . TYR A 1 88 ? 9.779 -4.323 -16.313 1.00 81.56 88 TYR A N 1
ATOM 701 C CA . TYR A 1 88 ? 10.749 -5.264 -15.754 1.00 81.56 88 TYR A CA 1
ATOM 702 C C . TYR A 1 88 ? 10.484 -6.705 -16.225 1.00 81.56 88 TYR A C 1
ATOM 704 O O . TYR A 1 88 ? 9.703 -7.448 -15.637 1.00 81.56 88 TYR A O 1
ATOM 712 N N . ASP A 1 89 ? 11.209 -7.149 -17.253 1.00 76.06 89 ASP A N 1
ATOM 713 C CA . ASP A 1 89 ? 11.099 -8.525 -17.772 1.00 76.06 89 ASP A CA 1
ATOM 714 C C . ASP A 1 89 ? 11.717 -9.564 -16.800 1.00 76.06 89 ASP A C 1
ATOM 716 O O . ASP A 1 89 ? 11.226 -10.682 -16.598 1.00 76.06 89 ASP A O 1
ATOM 720 N N . ASP A 1 90 ? 12.758 -9.161 -16.064 1.00 81.75 90 ASP A N 1
ATOM 721 C CA . ASP A 1 90 ? 13.427 -10.030 -15.100 1.00 81.75 90 ASP A CA 1
ATOM 722 C C . ASP A 1 90 ? 12.613 -10.229 -13.804 1.00 81.75 90 ASP A C 1
ATOM 724 O O . ASP A 1 90 ? 12.135 -9.285 -13.170 1.00 81.75 90 ASP A O 1
ATOM 728 N N . LYS A 1 91 ? 12.473 -11.490 -13.373 1.00 76.31 91 LYS A N 1
ATOM 729 C CA . LYS A 1 91 ? 11.730 -11.849 -12.151 1.00 76.31 91 LYS A CA 1
ATOM 730 C C . LYS A 1 91 ? 12.336 -11.239 -10.884 1.00 76.31 91 LYS A C 1
ATOM 732 O O . LYS A 1 91 ? 11.577 -10.851 -9.999 1.00 76.31 91 LYS A O 1
ATOM 737 N N . SER A 1 92 ? 13.663 -11.145 -10.793 1.00 72.12 92 SER A N 1
ATOM 738 C CA . SER A 1 92 ? 14.337 -10.536 -9.643 1.00 72.12 92 SER A CA 1
ATOM 739 C C . SER A 1 92 ? 14.121 -9.025 -9.631 1.00 72.12 92 SER A C 1
ATOM 741 O O . SER A 1 92 ? 13.834 -8.473 -8.575 1.00 72.12 92 SER A O 1
ATOM 743 N N . ALA A 1 93 ? 14.150 -8.371 -10.797 1.00 71.38 93 ALA A N 1
ATOM 744 C CA . ALA A 1 93 ? 13.824 -6.947 -10.920 1.00 71.38 93 ALA A CA 1
ATOM 745 C C . ALA A 1 93 ? 12.391 -6.636 -10.467 1.00 71.38 93 ALA A C 1
ATOM 747 O O . ALA A 1 93 ? 12.179 -5.727 -9.667 1.00 71.38 93 ALA A O 1
ATOM 748 N N . ARG A 1 94 ? 11.415 -7.446 -10.898 1.00 77.25 94 ARG A N 1
ATOM 749 C CA . ARG A 1 94 ? 10.020 -7.324 -10.442 1.00 77.25 94 ARG A CA 1
ATOM 750 C C . ARG A 1 94 ? 9.872 -7.552 -8.946 1.00 77.25 94 ARG A C 1
ATOM 752 O O . ARG A 1 94 ? 9.153 -6.815 -8.282 1.00 77.25 94 ARG A O 1
ATOM 759 N N . HIS A 1 95 ? 10.529 -8.578 -8.409 1.00 77.56 95 HIS A N 1
ATOM 760 C CA . HIS A 1 95 ? 10.483 -8.861 -6.978 1.00 77.56 95 HIS A CA 1
ATOM 761 C C . HIS A 1 95 ? 11.093 -7.721 -6.155 1.00 77.56 95 HIS A C 1
ATOM 763 O O . HIS A 1 95 ? 10.494 -7.287 -5.179 1.00 77.56 95 HIS A O 1
ATOM 769 N N . PHE A 1 96 ? 12.231 -7.180 -6.587 1.00 71.62 96 PHE A N 1
ATOM 770 C CA . PHE A 1 96 ? 12.864 -6.035 -5.944 1.00 71.62 96 PHE A CA 1
ATOM 771 C C . PHE A 1 96 ? 11.972 -4.787 -5.977 1.00 71.62 96 PHE A C 1
ATOM 773 O O . PHE A 1 96 ? 11.803 -4.128 -4.955 1.00 71.62 96 PHE A O 1
ATOM 780 N N . ALA A 1 97 ? 11.347 -4.491 -7.120 1.00 74.06 97 ALA A N 1
ATOM 781 C CA . ALA A 1 97 ? 10.409 -3.375 -7.242 1.00 74.06 97 ALA A CA 1
ATOM 782 C C . ALA A 1 97 ? 9.182 -3.527 -6.317 1.00 74.06 97 ALA A C 1
ATOM 784 O O . ALA A 1 97 ? 8.698 -2.532 -5.779 1.00 74.06 97 ALA A O 1
ATOM 785 N N . ARG A 1 98 ? 8.720 -4.765 -6.076 1.00 74.94 98 ARG A N 1
ATOM 786 C CA . ARG A 1 98 ? 7.684 -5.084 -5.074 1.00 74.94 98 ARG A CA 1
ATOM 787 C C . ARG A 1 98 ? 8.149 -4.946 -3.631 1.00 74.94 98 ARG A C 1
ATOM 789 O O . ARG A 1 98 ? 7.340 -4.654 -2.769 1.00 74.94 98 ARG A O 1
ATOM 796 N N . LEU A 1 99 ? 9.427 -5.177 -3.345 1.00 70.88 99 LEU A N 1
ATOM 797 C CA . LEU A 1 99 ? 9.949 -5.113 -1.978 1.00 70.88 99 LEU A CA 1
ATOM 798 C C . LEU A 1 99 ? 10.300 -3.705 -1.517 1.00 70.88 99 LEU A C 1
ATOM 800 O O . LEU A 1 99 ? 10.448 -3.500 -0.320 1.00 70.88 99 LEU A O 1
ATOM 804 N N . THR A 1 100 ? 10.512 -2.762 -2.432 1.00 68.44 100 THR A N 1
ATOM 805 C CA . THR A 1 100 ? 10.976 -1.425 -2.052 1.00 68.44 100 THR A CA 1
ATOM 806 C C . THR A 1 100 ? 9.891 -0.370 -2.152 1.00 68.44 100 THR A C 1
ATOM 808 O O . THR A 1 100 ? 10.024 0.655 -1.488 1.00 68.44 100 THR A O 1
ATOM 811 N N . GLY A 1 101 ? 8.862 -0.560 -2.988 1.00 59.12 101 GLY A N 1
ATOM 812 C CA . GLY A 1 101 ? 7.862 0.472 -3.294 1.00 59.12 101 GLY A CA 1
ATOM 813 C C . GLY A 1 101 ? 8.452 1.758 -3.902 1.00 59.12 101 GLY A C 1
ATOM 814 O O . GLY A 1 101 ? 7.726 2.704 -4.205 1.00 59.12 101 GLY A O 1
ATOM 815 N N . GLN A 1 102 ? 9.773 1.812 -4.095 1.00 56.84 102 GLN A N 1
ATOM 816 C CA . GLN A 1 102 ? 10.536 2.980 -4.501 1.00 56.84 102 GLN A CA 1
ATOM 817 C C . GLN A 1 102 ? 11.054 2.773 -5.918 1.00 56.84 102 GLN A C 1
ATOM 819 O O . GLN A 1 102 ? 12.109 2.189 -6.140 1.00 56.84 102 GLN A O 1
ATOM 824 N N . VAL A 1 103 ? 10.323 3.320 -6.887 1.00 51.00 103 VAL A N 1
ATOM 825 C CA . VAL A 1 103 ? 10.786 3.420 -8.283 1.00 51.00 103 VAL A CA 1
ATOM 826 C C . VAL A 1 103 ? 11.201 4.861 -8.637 1.00 51.00 103 VAL A C 1
ATOM 828 O O . VAL A 1 103 ? 11.736 5.126 -9.709 1.00 51.00 103 VAL A O 1
ATOM 831 N N . TRP A 1 104 ? 11.062 5.802 -7.691 1.00 40.19 104 TRP A N 1
ATOM 832 C CA . TRP A 1 104 ? 11.514 7.196 -7.832 1.00 40.19 104 TRP A CA 1
ATOM 833 C C . TRP A 1 104 ? 13.039 7.375 -7.745 1.00 40.19 104 TRP A C 1
ATOM 835 O O . TRP A 1 104 ? 13.565 8.376 -8.236 1.00 40.19 104 TRP A O 1
ATOM 845 N N . ILE A 1 105 ? 13.775 6.406 -7.189 1.00 41.84 105 ILE A N 1
ATOM 846 C CA . ILE A 1 105 ? 15.244 6.417 -7.162 1.00 41.84 105 ILE A CA 1
ATOM 847 C C . ILE A 1 105 ? 15.757 5.439 -8.212 1.00 41.84 105 ILE A C 1
ATOM 849 O O . ILE A 1 105 ? 16.262 4.391 -7.860 1.00 41.84 105 ILE A O 1
ATOM 853 N N . MET A 1 106 ? 15.614 5.765 -9.495 1.00 37.00 106 MET A N 1
ATOM 854 C CA . MET A 1 106 ? 16.592 5.412 -10.533 1.00 37.00 106 MET A CA 1
ATOM 855 C C . MET A 1 106 ? 16.334 6.293 -11.752 1.00 37.00 106 MET A C 1
ATOM 857 O O . MET A 1 106 ? 15.715 5.903 -12.739 1.00 37.00 106 MET A O 1
ATOM 861 N N . ARG A 1 107 ? 16.847 7.528 -11.694 1.00 33.41 107 ARG A N 1
ATOM 862 C CA . ARG A 1 107 ? 17.100 8.303 -12.909 1.00 33.41 107 ARG A CA 1
ATOM 863 C C . ARG A 1 107 ? 18.068 7.506 -13.798 1.00 33.41 107 ARG A C 1
ATOM 865 O O . ARG A 1 107 ? 19.276 7.552 -13.606 1.00 33.41 107 ARG A O 1
ATOM 872 N N . GLY A 1 108 ? 17.516 6.803 -14.785 1.00 37.09 108 GLY A N 1
ATOM 873 C CA . GLY A 1 108 ? 18.148 6.592 -16.089 1.00 37.09 108 GLY A CA 1
ATOM 874 C C . GLY A 1 108 ? 18.960 5.319 -16.333 1.00 37.09 108 GLY A C 1
ATOM 875 O O . GLY A 1 108 ? 19.582 5.240 -17.390 1.00 37.09 108 GLY A O 1
ATOM 876 N N . ARG A 1 109 ? 18.980 4.319 -15.444 1.00 35.00 109 ARG A N 1
ATOM 877 C CA . ARG A 1 109 ? 19.665 3.041 -15.723 1.00 35.00 109 ARG A CA 1
ATOM 878 C C . ARG A 1 109 ? 18.759 1.865 -15.340 1.00 35.00 109 ARG A C 1
ATOM 880 O O . ARG A 1 109 ? 18.346 1.809 -14.186 1.00 35.00 109 ARG A O 1
ATOM 887 N N . PRO A 1 110 ? 18.442 0.935 -16.262 1.00 44.78 110 PRO A N 1
ATOM 888 C CA . PRO A 1 110 ? 17.889 -0.350 -15.862 1.00 44.78 110 PRO A CA 1
ATOM 889 C C . PRO A 1 110 ? 18.896 -1.016 -14.926 1.00 44.78 110 PRO A C 1
ATOM 891 O O . PRO A 1 110 ? 20.066 -1.152 -15.289 1.00 44.78 110 PRO A O 1
ATOM 894 N N . VAL A 1 111 ? 18.455 -1.370 -13.718 1.00 47.84 111 VAL A N 1
ATOM 895 C CA . VAL A 1 111 ? 19.291 -2.054 -12.726 1.00 47.84 111 VAL A CA 1
ATOM 896 C C . VAL A 1 111 ? 19.625 -3.428 -13.300 1.00 47.84 111 VAL A C 1
ATOM 898 O O . VAL A 1 111 ? 18.701 -4.209 -13.555 1.00 47.84 111 VAL A O 1
ATOM 901 N N . PRO A 1 112 ? 20.899 -3.745 -13.577 1.00 47.19 112 PRO A N 1
ATOM 902 C CA . PRO A 1 112 ? 21.261 -5.070 -14.041 1.00 47.19 112 PRO A CA 1
ATOM 903 C C . PRO A 1 112 ? 20.810 -6.105 -13.011 1.00 47.19 112 PRO A C 1
ATOM 905 O O . PRO A 1 112 ? 20.973 -5.906 -11.811 1.00 47.19 112 PRO A O 1
ATOM 908 N N . LYS A 1 113 ? 20.303 -7.250 -13.475 1.00 43.12 113 LYS A N 1
ATOM 909 C CA . LYS A 1 113 ? 19.904 -8.398 -12.639 1.00 43.12 113 LYS A CA 1
ATOM 910 C C . LYS A 1 113 ? 20.907 -8.743 -11.522 1.00 43.12 113 LYS A C 1
ATOM 912 O O . LYS A 1 113 ? 20.503 -9.210 -10.464 1.00 43.12 113 LYS A O 1
ATOM 917 N N . ALA A 1 114 ? 22.200 -8.507 -11.759 1.00 46.06 114 ALA A N 1
ATOM 918 C CA . ALA A 1 114 ? 23.291 -8.750 -10.815 1.00 46.06 114 ALA A CA 1
ATOM 919 C C . ALA A 1 114 ? 23.305 -7.806 -9.595 1.00 46.06 114 ALA A C 1
ATOM 921 O O . ALA A 1 114 ? 23.803 -8.192 -8.546 1.00 46.06 114 ALA A O 1
ATOM 922 N N . GLU A 1 115 ? 22.753 -6.598 -9.716 1.00 43.84 115 GLU A N 1
ATOM 923 C CA . GLU A 1 115 ? 22.664 -5.598 -8.638 1.00 43.84 115 GLU A CA 1
ATOM 924 C C . GLU A 1 115 ? 21.370 -5.737 -7.812 1.00 43.84 115 GLU A C 1
ATOM 926 O O . GLU A 1 115 ? 21.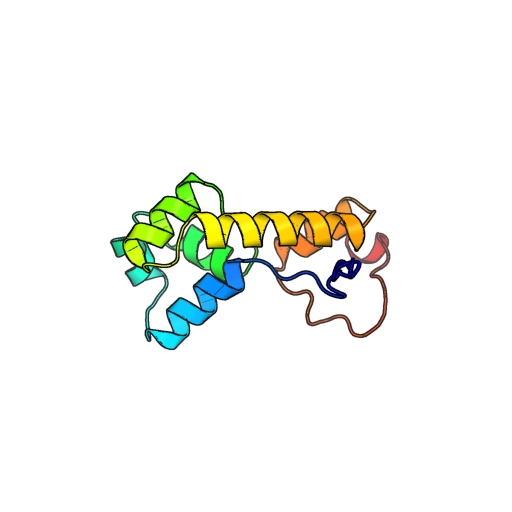234 -5.131 -6.755 1.00 43.84 115 GLU A O 1
ATOM 931 N N . LEU A 1 116 ? 20.422 -6.554 -8.283 1.00 46.69 116 LEU A N 1
ATOM 932 C CA . LEU A 1 116 ? 19.133 -6.835 -7.636 1.00 46.69 116 LEU A CA 1
ATOM 933 C C . LEU A 1 116 ? 19.183 -8.058 -6.702 1.00 46.69 116 LEU A C 1
ATOM 935 O O . LEU A 1 116 ? 18.165 -8.427 -6.116 1.00 46.69 116 LEU A O 1
ATOM 939 N N . ALA A 1 117 ? 20.334 -8.726 -6.592 1.00 34.53 117 ALA A N 1
ATOM 940 C CA . ALA A 1 117 ? 20.503 -9.860 -5.693 1.00 34.53 117 ALA A CA 1
ATOM 941 C C . ALA A 1 117 ? 20.704 -9.363 -4.247 1.00 34.53 117 ALA A C 1
ATOM 943 O O . ALA A 1 117 ? 21.527 -8.471 -4.034 1.00 34.53 117 ALA A O 1
ATOM 944 N N . PRO A 1 118 ? 19.986 -9.917 -3.251 1.00 41.22 118 PRO A N 1
ATOM 945 C CA . PRO A 1 118 ? 20.284 -9.624 -1.854 1.00 41.22 118 PRO A CA 1
ATOM 946 C C . PRO A 1 118 ? 21.702 -10.112 -1.516 1.00 41.22 118 PRO A C 1
ATOM 948 O O . PRO A 1 118 ? 22.117 -11.172 -1.993 1.00 41.22 118 PRO A O 1
ATOM 951 N N . ALA A 1 119 ? 22.427 -9.303 -0.738 1.00 48.75 119 ALA A N 1
ATOM 952 C CA . ALA A 1 119 ? 23.767 -9.608 -0.232 1.00 48.75 119 ALA A CA 1
ATOM 953 C C . ALA A 1 119 ? 23.791 -10.854 0.666 1.00 48.75 119 ALA A C 1
ATOM 955 O O . ALA A 1 119 ? 22.787 -11.088 1.380 1.00 48.75 119 ALA A O 1
#

pLDDT: mean 82.89, std 19.91, range [33.41, 98.75]

Secondary structure (DSSP, 8-state):
----PPP--SS---THHHHHHHHHHTT--HHHHHHHH---HHHHHHHHHTSS---HHHHHHHHHHH---HHHHHHHHHHHHHHHHHH--SHHHHHHHHHH---SS-SS-PPPGGGSS--